Protein AF-X6BIG6-F1 (afdb_monomer)

Sequence (76 aa):
MQDVFHRSVEQIADSANAMHLRDALAEIASSLDLPSFACLFPSPSVGRKVRLISTYPQSWRDRYFTVGMKAGPGNP

Nearest PDB structures (foldseek):
  5l10-assembly2_D  TM=7.844E-01  e=2.236E-02  Burkholderia cenocepacia J2315
  5l10-assembly1_B  TM=7.219E-01  e=5.870E-02  Burkholderia cenocepacia J2315
  9bcx-assembly1_I  TM=3.013E-01  e=3.198E+00  Saccharomyces cerevisiae
  4zbp-assembly2_C-2  TM=3.605E-01  e=5.551E+00  Arabidopsis thaliana
  7tjh-assembly1_I  TM=3.155E-01  e=7.835E+00  Saccharomyces cerevisiae

Mean predicted aligned error: 9.62 Å

Structure (mmCIF, N/CA/C/O backbone):
data_AF-X6BIG6-F1
#
_entry.id   AF-X6BIG6-F1
#
loop_
_atom_site.group_PDB
_atom_site.id
_atom_site.type_symbol
_atom_site.label_atom_id
_atom_site.label_alt_id
_atom_site.label_comp_id
_atom_site.label_asym_id
_atom_site.label_entity_id
_atom_site.label_seq_id
_atom_site.pdbx_PDB_ins_code
_atom_site.Cartn_x
_atom_site.Cartn_y
_atom_site.Cartn_z
_atom_site.occupancy
_atom_site.B_iso_or_equiv
_atom_site.auth_seq_id
_atom_site.auth_comp_id
_atom_site.auth_asym_id
_atom_site.auth_atom_id
_atom_site.pdbx_PDB_model_num
ATOM 1 N N . MET A 1 1 ? -10.159 12.819 11.043 1.00 65.88 1 MET A N 1
ATOM 2 C CA . MET A 1 1 ? -9.418 12.662 9.766 1.00 65.88 1 MET A CA 1
ATOM 3 C C . MET A 1 1 ? -7.990 13.193 9.850 1.00 65.88 1 MET A C 1
ATOM 5 O O . MET A 1 1 ? -7.099 12.483 9.412 1.00 65.88 1 MET A O 1
ATOM 9 N N . GLN A 1 2 ? -7.747 14.378 10.429 1.00 71.25 2 GLN A N 1
ATOM 10 C CA . GLN A 1 2 ? -6.382 14.907 10.595 1.00 71.25 2 GLN A CA 1
ATOM 11 C C . GLN A 1 2 ? -5.488 14.018 11.479 1.00 71.25 2 GLN A C 1
ATOM 13 O O . GLN A 1 2 ? -4.359 13.751 11.087 1.00 71.25 2 GLN A O 1
ATOM 18 N N . ASP A 1 3 ? -6.005 13.470 12.585 1.00 78.19 3 ASP A N 1
ATOM 19 C CA . ASP A 1 3 ? -5.233 12.551 13.443 1.00 78.19 3 ASP A CA 1
ATOM 20 C C . ASP A 1 3 ? -4.827 11.256 12.737 1.00 78.19 3 ASP A C 1
ATOM 22 O O . ASP A 1 3 ? -3.693 10.802 12.854 1.00 78.19 3 ASP A O 1
ATOM 26 N N . VAL A 1 4 ? -5.744 10.679 11.952 1.00 76.06 4 VAL A N 1
ATOM 27 C CA . VAL A 1 4 ? -5.475 9.468 11.162 1.00 76.06 4 VAL A CA 1
ATOM 28 C C . VAL A 1 4 ? -4.383 9.753 10.139 1.00 76.06 4 VAL A C 1
ATOM 30 O O . VAL A 1 4 ? -3.455 8.963 10.005 1.00 76.06 4 VAL A O 1
ATOM 33 N N . PHE A 1 5 ? -4.448 10.901 9.459 1.00 79.81 5 PHE A N 1
ATOM 34 C CA . PHE A 1 5 ? -3.429 11.304 8.495 1.00 79.81 5 PHE A CA 1
ATOM 35 C C . PHE A 1 5 ? -2.063 11.531 9.155 1.00 79.81 5 PHE A C 1
ATOM 37 O O . PHE A 1 5 ? -1.064 11.016 8.663 1.00 79.81 5 PHE A O 1
ATOM 44 N N . HIS A 1 6 ? -2.010 12.245 10.282 1.00 84.50 6 HIS A N 1
ATOM 45 C CA . HIS A 1 6 ? -0.755 12.514 10.984 1.00 84.50 6 HIS A CA 1
ATOM 46 C C . HIS A 1 6 ? -0.085 11.214 11.448 1.00 84.50 6 HIS A C 1
ATOM 48 O O . HIS A 1 6 ? 1.062 10.952 11.091 1.00 84.50 6 HIS A O 1
ATOM 54 N N . ARG A 1 7 ? -0.846 10.341 12.116 1.00 85.31 7 ARG A N 1
ATOM 55 C CA . ARG A 1 7 ? -0.365 9.028 12.558 1.00 85.31 7 ARG A CA 1
ATOM 56 C C . ARG A 1 7 ? 0.083 8.147 11.389 1.00 85.31 7 ARG A C 1
ATOM 58 O O . ARG A 1 7 ? 1.072 7.431 11.498 1.00 85.31 7 ARG A O 1
ATOM 65 N N . SER A 1 8 ? -0.615 8.226 10.255 1.00 83.25 8 SER A N 1
ATOM 66 C CA . SER A 1 8 ? -0.231 7.512 9.030 1.00 83.25 8 SER A CA 1
ATOM 67 C C . SER A 1 8 ? 1.134 7.969 8.513 1.00 83.25 8 SER A C 1
ATOM 69 O O . SER A 1 8 ? 1.960 7.144 8.130 1.00 83.25 8 SER A O 1
ATOM 71 N N . VAL A 1 9 ? 1.386 9.282 8.501 1.00 85.81 9 VAL A N 1
ATOM 72 C CA . VAL A 1 9 ? 2.662 9.851 8.042 1.00 85.81 9 VAL A CA 1
ATOM 73 C C . VAL A 1 9 ? 3.808 9.437 8.963 1.00 85.81 9 VAL A C 1
ATOM 75 O O . VAL A 1 9 ? 4.862 9.049 8.465 1.00 85.81 9 VAL A O 1
ATOM 78 N N . GLU A 1 10 ? 3.596 9.450 10.279 1.00 88.69 10 GLU A N 1
ATOM 79 C CA . GLU A 1 10 ? 4.590 8.991 11.257 1.00 88.69 10 GLU A CA 1
ATOM 80 C C . GLU A 1 10 ? 4.931 7.502 11.071 1.00 88.69 10 GLU A C 1
ATOM 82 O O . GLU A 1 10 ? 6.106 7.152 10.968 1.00 88.69 10 GLU A O 1
ATOM 87 N N . GLN A 1 11 ? 3.923 6.630 10.931 1.00 85.25 11 GLN A N 1
ATOM 88 C CA . GLN A 1 11 ? 4.127 5.190 10.705 1.00 85.25 11 GLN A CA 1
ATOM 89 C C . GLN A 1 11 ? 4.879 4.895 9.396 1.00 85.25 11 GLN A C 1
ATOM 91 O O . GLN A 1 11 ? 5.738 4.010 9.339 1.00 85.25 11 GLN A O 1
ATOM 96 N N . ILE A 1 12 ? 4.582 5.643 8.329 1.00 86.31 12 ILE A N 1
ATOM 97 C CA . ILE A 1 12 ? 5.298 5.523 7.052 1.00 86.31 12 ILE A CA 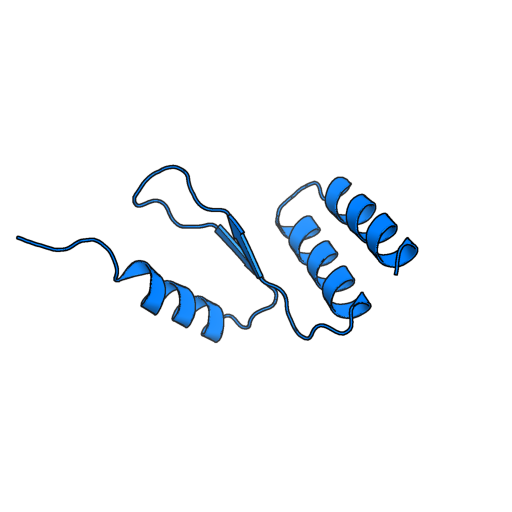1
ATOM 98 C C . ILE A 1 12 ? 6.746 6.010 7.194 1.00 86.31 12 ILE A C 1
ATOM 100 O O . ILE A 1 12 ? 7.650 5.375 6.652 1.00 86.31 12 ILE A O 1
ATOM 104 N N . ALA A 1 13 ? 6.982 7.108 7.915 1.00 86.25 13 ALA A N 1
ATOM 105 C CA . ALA A 1 13 ? 8.318 7.671 8.107 1.00 86.25 13 ALA A CA 1
ATOM 106 C C . ALA A 1 13 ? 9.235 6.758 8.940 1.00 86.25 13 ALA A C 1
ATOM 108 O O . ALA A 1 13 ? 10.429 6.677 8.654 1.00 86.25 13 ALA A O 1
AT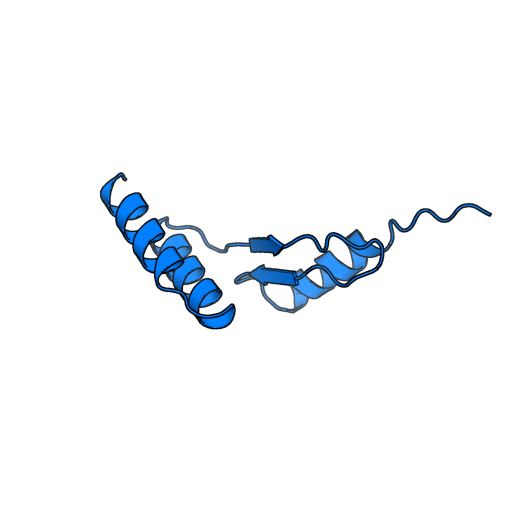OM 109 N N . ASP A 1 14 ? 8.680 6.031 9.912 1.00 87.88 14 ASP A N 1
ATOM 110 C CA . ASP A 1 14 ? 9.422 5.088 10.764 1.00 87.88 14 ASP A CA 1
ATOM 111 C C . ASP A 1 14 ? 9.690 3.724 10.079 1.00 87.88 14 ASP A C 1
ATOM 113 O O . ASP A 1 14 ? 10.443 2.872 10.559 1.00 87.88 14 ASP A O 1
ATOM 117 N N . SER A 1 15 ? 9.102 3.493 8.900 1.00 86.00 15 SER A N 1
ATOM 118 C CA . SER A 1 15 ? 9.222 2.230 8.170 1.00 86.00 15 SER A CA 1
ATOM 119 C C . SER A 1 15 ? 10.609 2.044 7.535 1.00 86.00 15 SER A C 1
ATOM 121 O O . SER A 1 15 ? 10.868 2.454 6.405 1.00 86.00 15 SER A O 1
ATOM 123 N N . ALA A 1 16 ? 11.495 1.323 8.226 1.00 82.12 16 ALA A N 1
ATOM 124 C CA . ALA A 1 16 ? 12.883 1.097 7.796 1.00 82.12 16 ALA A CA 1
ATOM 125 C C . ALA A 1 16 ? 13.063 0.249 6.515 1.00 82.12 16 ALA A C 1
ATOM 127 O O . ALA A 1 16 ? 14.137 0.247 5.910 1.00 82.12 16 ALA A O 1
ATOM 128 N N . ASN A 1 17 ? 12.057 -0.532 6.106 1.00 83.69 17 ASN A N 1
ATOM 129 C CA . ASN A 1 17 ? 12.152 -1.403 4.934 1.00 83.69 17 ASN A CA 1
ATOM 130 C C . ASN A 1 17 ? 10.786 -1.622 4.258 1.00 83.69 17 ASN A C 1
ATOM 132 O O . ASN A 1 17 ? 9.737 -1.242 4.770 1.00 83.69 17 ASN A O 1
ATOM 136 N N . ALA A 1 18 ? 10.797 -2.275 3.092 1.00 81.62 18 ALA A N 1
ATOM 137 C CA . ALA A 1 18 ? 9.596 -2.504 2.285 1.00 81.62 18 ALA A CA 1
ATOM 138 C C . ALA A 1 18 ? 8.536 -3.401 2.956 1.00 81.62 18 ALA A C 1
ATOM 140 O O . ALA A 1 18 ? 7.371 -3.335 2.574 1.00 81.62 18 ALA A O 1
ATOM 141 N N . MET A 1 19 ? 8.925 -4.249 3.912 1.00 82.94 19 MET A N 1
ATOM 142 C CA . MET A 1 19 ? 7.994 -5.082 4.675 1.00 82.94 19 MET A CA 1
ATOM 143 C C . MET A 1 19 ? 7.309 -4.251 5.761 1.00 82.94 19 MET A C 1
ATOM 145 O O . MET A 1 19 ? 6.088 -4.227 5.807 1.00 82.94 19 MET A O 1
ATOM 149 N N . HIS A 1 20 ? 8.069 -3.461 6.523 1.00 86.25 20 HIS A N 1
ATOM 150 C CA . HIS A 1 20 ? 7.499 -2.545 7.518 1.00 86.25 20 HIS A CA 1
ATOM 151 C C . HIS A 1 20 ? 6.580 -1.509 6.860 1.00 86.25 20 HIS A C 1
ATOM 153 O O . HIS A 1 20 ? 5.477 -1.270 7.336 1.00 86.25 20 HIS A O 1
ATOM 159 N N . LEU A 1 21 ? 6.973 -0.990 5.690 1.00 87.25 21 LEU A N 1
ATOM 160 C CA . LEU A 1 21 ? 6.134 -0.081 4.910 1.00 87.25 21 LEU A CA 1
ATOM 161 C C . LEU A 1 21 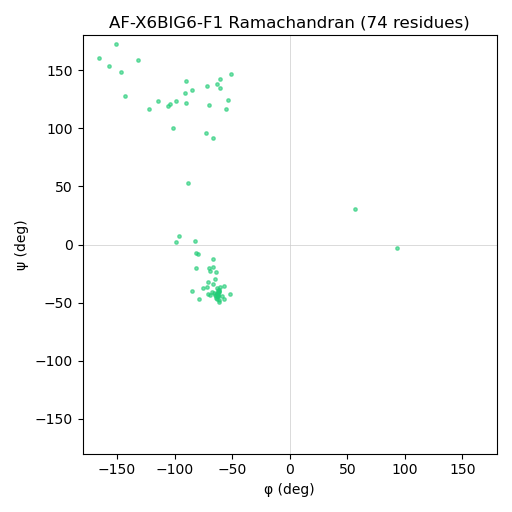? 4.839 -0.753 4.431 1.00 87.25 21 LEU A C 1
ATOM 163 O O . LEU A 1 21 ? 3.789 -0.118 4.390 1.00 87.25 21 LEU A O 1
ATOM 167 N N . ARG A 1 22 ? 4.895 -2.036 4.051 1.00 88.44 22 ARG A N 1
ATOM 168 C CA . ARG A 1 22 ? 3.703 -2.803 3.666 1.00 88.44 22 ARG A CA 1
ATOM 169 C C . ARG A 1 22 ? 2.733 -2.919 4.838 1.00 88.44 22 ARG A C 1
ATOM 171 O O . ARG A 1 22 ? 1.535 -2.755 4.628 1.00 88.44 22 ARG A O 1
ATOM 178 N N . ASP A 1 23 ? 3.249 -3.220 6.020 1.00 88.50 23 ASP A N 1
ATOM 179 C CA . ASP A 1 23 ? 2.436 -3.448 7.211 1.00 88.50 23 ASP A CA 1
ATOM 180 C C . ASP A 1 23 ? 1.819 -2.134 7.709 1.00 88.50 23 ASP A C 1
ATOM 182 O O . ASP A 1 23 ? 0.610 -2.083 7.929 1.00 88.50 23 ASP A O 1
ATOM 186 N N . ALA A 1 24 ? 2.591 -1.041 7.728 1.00 89.81 24 ALA A N 1
ATOM 187 C CA . ALA A 1 24 ? 2.081 0.300 8.021 1.00 89.81 24 ALA A CA 1
ATOM 188 C C . ALA A 1 24 ? 0.959 0.708 7.049 1.00 89.81 24 ALA A C 1
ATOM 190 O O . ALA A 1 24 ? -0.118 1.128 7.462 1.00 89.81 24 ALA A O 1
ATOM 191 N N . LEU A 1 25 ? 1.153 0.512 5.740 1.00 89.69 25 LEU A N 1
ATOM 192 C CA . LEU A 1 25 ? 0.115 0.802 4.744 1.00 89.69 25 LEU A CA 1
ATOM 193 C C . LEU A 1 25 ? -1.127 -0.096 4.893 1.00 89.69 25 LEU A C 1
ATOM 195 O O . LEU A 1 25 ? -2.230 0.341 4.563 1.00 89.69 25 LEU A O 1
ATOM 199 N N . ALA A 1 26 ? -0.975 -1.328 5.392 1.00 89.38 26 ALA A N 1
ATOM 200 C CA . ALA A 1 26 ? -2.103 -2.211 5.685 1.00 89.38 26 ALA A CA 1
ATOM 201 C C . ALA A 1 26 ? -2.917 -1.701 6.882 1.00 89.38 26 ALA A C 1
ATOM 203 O O . ALA A 1 26 ? -4.146 -1.669 6.813 1.00 89.38 26 ALA A O 1
ATOM 204 N N . GLU A 1 27 ? -2.239 -1.262 7.945 1.00 89.31 27 GLU A N 1
ATOM 205 C CA . GLU A 1 27 ? -2.864 -0.672 9.134 1.00 89.31 27 GLU A CA 1
ATOM 206 C C . GLU A 1 27 ? -3.604 0.628 8.788 1.00 89.31 27 GLU A C 1
ATOM 208 O O . GLU A 1 27 ? -4.751 0.828 9.199 1.00 89.31 27 GLU A O 1
ATOM 213 N N . ILE A 1 28 ? -2.998 1.475 7.954 1.00 89.38 28 ILE A N 1
ATOM 214 C CA . ILE A 1 28 ? -3.614 2.711 7.457 1.00 89.38 28 ILE A CA 1
ATOM 215 C C . ILE A 1 28 ? -4.850 2.398 6.609 1.00 89.38 28 ILE A C 1
ATOM 217 O O . ILE A 1 28 ? -5.901 3.002 6.816 1.00 89.38 28 ILE A O 1
ATOM 221 N N . ALA A 1 29 ? -4.757 1.438 5.682 1.00 89.00 29 ALA A N 1
ATOM 222 C CA . ALA A 1 29 ? -5.899 1.024 4.868 1.00 89.00 29 ALA A CA 1
ATOM 223 C C . ALA A 1 29 ? -7.057 0.528 5.746 1.00 89.00 29 ALA A C 1
ATOM 225 O O . ALA A 1 29 ? -8.187 0.972 5.560 1.00 89.00 29 ALA A O 1
ATOM 226 N N . SER A 1 30 ? -6.767 -0.296 6.757 1.00 87.88 30 SER A N 1
ATOM 227 C CA . SER A 1 30 ? -7.771 -0.750 7.725 1.00 87.88 30 SER A CA 1
ATOM 228 C C . SER A 1 30 ? -8.372 0.404 8.533 1.00 87.88 30 SER A C 1
ATOM 230 O O . SER A 1 30 ? -9.571 0.406 8.789 1.00 87.88 30 SER A O 1
ATOM 232 N N . SER A 1 31 ? -7.564 1.395 8.920 1.00 87.56 31 SER A N 1
ATOM 233 C CA . SER A 1 31 ? -8.017 2.579 9.670 1.00 87.56 31 SER A CA 1
ATOM 234 C C . SER A 1 31 ? -8.906 3.512 8.839 1.00 87.56 31 SER A C 1
ATOM 236 O O . SER A 1 31 ? -9.676 4.295 9.394 1.00 87.56 31 SER A O 1
ATOM 238 N N . LEU A 1 32 ? -8.791 3.438 7.511 1.00 86.25 32 LEU A N 1
ATOM 239 C CA . LEU A 1 32 ? -9.612 4.164 6.540 1.00 86.25 32 LEU A CA 1
ATOM 240 C C . LEU A 1 32 ? -10.789 3.330 6.008 1.00 86.25 32 LEU A C 1
ATOM 242 O O . LEU A 1 32 ? -11.459 3.773 5.077 1.00 86.25 32 LEU A O 1
ATOM 246 N N . ASP A 1 33 ? -11.026 2.141 6.572 1.00 88.50 33 ASP A N 1
ATOM 247 C CA . ASP A 1 33 ? -12.046 1.183 6.124 1.00 88.50 33 ASP A CA 1
ATOM 248 C C . ASP A 1 33 ? -11.889 0.776 4.641 1.00 88.50 33 ASP A C 1
ATOM 250 O O . ASP A 1 33 ? -12.846 0.489 3.921 1.00 88.50 33 ASP A O 1
ATOM 254 N N . LEU A 1 34 ? -10.643 0.767 4.154 1.00 87.25 34 LEU A N 1
ATOM 255 C CA . LEU A 1 34 ? -10.299 0.341 2.803 1.00 87.25 34 LEU A CA 1
ATOM 256 C C . LEU A 1 34 ? -9.969 -1.158 2.794 1.00 87.25 34 LEU A C 1
ATOM 258 O O . LEU A 1 34 ? -9.104 -1.609 3.548 1.00 87.25 34 LEU A O 1
ATOM 262 N N . PRO A 1 35 ? -10.557 -1.944 1.875 1.00 86.25 35 PRO A N 1
ATOM 263 C CA . PRO A 1 35 ? -10.357 -3.393 1.840 1.00 86.25 35 PRO A CA 1
ATOM 264 C C . PRO A 1 35 ? -8.942 -3.797 1.400 1.00 86.25 35 PRO A C 1
ATOM 266 O O . PRO A 1 35 ? -8.516 -4.931 1.616 1.00 86.25 35 PRO A O 1
ATOM 269 N N . SER A 1 36 ? -8.213 -2.901 0.730 1.00 85.50 36 SER A N 1
ATOM 270 C CA . SER A 1 36 ? -6.885 -3.185 0.188 1.00 85.50 36 SER A CA 1
ATOM 271 C C . SER A 1 36 ? -6.150 -1.911 -0.219 1.00 85.50 36 SER A C 1
ATOM 273 O O . SER A 1 36 ? -6.784 -0.897 -0.504 1.00 85.50 36 SER A O 1
ATOM 275 N N . PHE A 1 3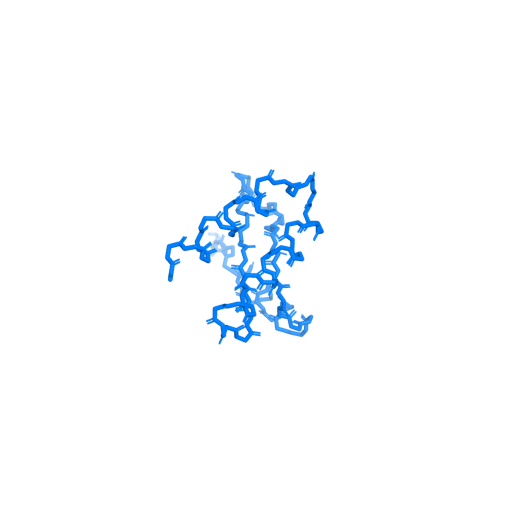7 ? -4.825 -1.995 -0.344 1.00 89.12 37 PHE A N 1
ATOM 276 C CA . PHE A 1 37 ? -4.000 -0.936 -0.920 1.00 89.12 37 PHE A CA 1
ATOM 277 C C . PHE A 1 37 ? -3.023 -1.493 -1.959 1.00 89.12 37 PHE A C 1
ATOM 279 O O . PHE A 1 37 ? -2.659 -2.675 -1.939 1.00 89.12 37 PHE A O 1
ATOM 286 N N . ALA A 1 38 ? -2.545 -0.610 -2.836 1.00 87.69 38 ALA A N 1
ATOM 287 C CA . ALA A 1 38 ? -1.460 -0.888 -3.761 1.00 87.69 38 ALA A CA 1
ATOM 288 C C . ALA A 1 38 ? -0.567 0.344 -3.944 1.00 87.69 38 ALA A C 1
ATOM 290 O O . ALA A 1 38 ? -1.046 1.427 -4.262 1.00 87.69 38 ALA A O 1
ATOM 291 N N . CYS A 1 39 ? 0.738 0.157 -3.769 1.00 84.12 39 CYS A N 1
ATOM 292 C CA . CYS A 1 39 ? 1.771 1.159 -3.980 1.00 84.12 39 CYS A CA 1
ATOM 293 C C . CYS A 1 39 ? 2.770 0.640 -5.018 1.00 84.12 39 CYS A C 1
ATOM 295 O O . CYS A 1 39 ? 3.428 -0.390 -4.823 1.00 84.12 39 CYS A O 1
ATOM 297 N N . LEU A 1 40 ? 2.837 1.338 -6.148 1.00 83.19 40 LEU A N 1
ATOM 298 C CA . LEU A 1 40 ? 3.656 0.973 -7.291 1.00 83.19 40 LEU A CA 1
ATOM 299 C C . LEU A 1 40 ? 4.890 1.874 -7.339 1.00 83.19 40 LEU A C 1
ATOM 301 O O . LEU A 1 40 ? 4.776 3.089 -7.451 1.00 83.19 40 LEU A O 1
ATOM 305 N N . PHE A 1 41 ? 6.065 1.260 -7.278 1.00 80.94 41 PHE A N 1
ATOM 306 C CA . PHE A 1 41 ? 7.349 1.938 -7.383 1.00 80.94 41 PHE A CA 1
ATOM 307 C C . PHE A 1 41 ? 7.888 1.719 -8.798 1.00 80.94 41 PHE A C 1
ATOM 309 O O . PHE A 1 41 ? 8.397 0.625 -9.097 1.00 80.94 41 PHE A O 1
ATOM 316 N N . PRO A 1 42 ? 7.746 2.711 -9.694 1.00 74.88 42 PRO A N 1
ATOM 317 C CA . PRO A 1 42 ? 8.280 2.604 -11.039 1.00 74.88 42 PRO A CA 1
ATOM 318 C C . PRO A 1 42 ? 9.804 2.497 -10.973 1.00 74.88 42 PRO A C 1
ATOM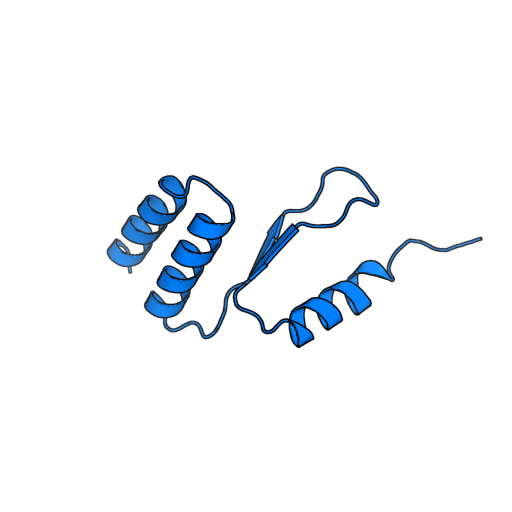 320 O O . PRO A 1 42 ? 10.466 3.183 -10.193 1.00 74.88 42 PRO A O 1
ATOM 323 N N . SER A 1 43 ? 10.372 1.615 -11.793 1.00 71.75 43 SER A N 1
ATOM 324 C CA . SER A 1 43 ? 11.815 1.603 -11.989 1.00 71.75 43 SER A CA 1
ATOM 325 C C . SER A 1 43 ? 12.170 2.628 -13.069 1.00 71.75 43 SER A C 1
ATOM 327 O O . SER A 1 43 ? 11.525 2.621 -14.115 1.00 71.75 43 SER A O 1
ATOM 329 N N . PRO A 1 44 ? 13.187 3.483 -12.862 1.00 67.00 44 PRO A N 1
ATOM 330 C CA . PRO A 1 44 ? 13.582 4.492 -13.850 1.00 67.00 44 PRO A CA 1
ATOM 331 C C . PRO A 1 44 ? 14.171 3.888 -15.137 1.00 67.00 44 PRO A C 1
ATOM 333 O O . PRO A 1 44 ? 14.326 4.585 -16.132 1.00 67.00 44 PRO A O 1
ATOM 336 N N . SER A 1 45 ? 14.504 2.595 -15.137 1.00 68.25 45 SER A N 1
ATOM 337 C CA . SER A 1 45 ? 15.051 1.889 -16.294 1.00 68.25 45 SER A CA 1
ATOM 338 C C . SER A 1 45 ? 13.965 1.107 -17.031 1.00 68.25 45 SER A C 1
ATOM 340 O O . SER A 1 45 ? 13.334 0.218 -16.447 1.00 68.25 45 SER A O 1
ATOM 342 N N . VAL A 1 46 ? 13.817 1.386 -18.328 1.00 61.75 46 VAL A N 1
ATOM 343 C CA . VAL A 1 46 ? 12.988 0.605 -19.257 1.00 61.75 46 VAL A CA 1
ATOM 344 C C . VAL A 1 46 ? 13.405 -0.870 -19.188 1.00 61.75 46 VAL A C 1
ATOM 346 O O . VAL A 1 46 ? 14.578 -1.198 -19.336 1.00 61.75 46 VAL A O 1
ATOM 349 N N . GLY A 1 47 ? 12.447 -1.758 -18.908 1.00 62.53 47 GLY A N 1
ATOM 350 C CA . GLY A 1 47 ? 12.661 -3.211 -18.838 1.00 62.53 47 GLY A CA 1
ATOM 351 C C . GLY A 1 47 ? 12.976 -3.782 -17.449 1.00 62.53 47 GLY A C 1
ATOM 352 O O . GLY A 1 47 ? 13.069 -5.002 -17.309 1.00 62.53 47 GLY A O 1
ATOM 353 N N . ARG A 1 48 ? 13.100 -2.960 -16.395 1.00 64.06 48 ARG A N 1
ATOM 354 C CA . ARG A 1 48 ? 13.289 -3.475 -15.027 1.00 64.06 48 ARG A CA 1
ATOM 355 C C . ARG A 1 48 ? 11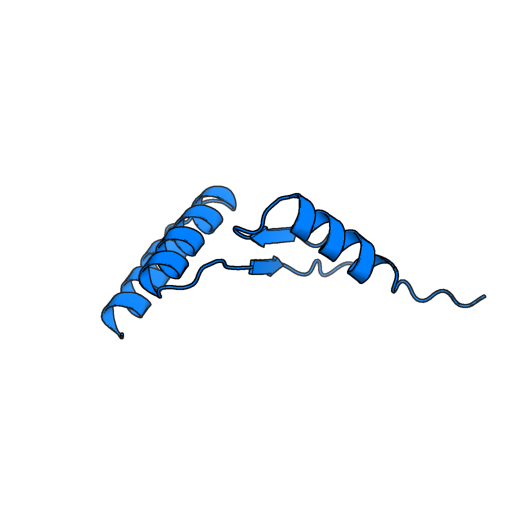.954 -3.703 -14.320 1.00 64.06 48 ARG A C 1
ATOM 357 O O . ARG A 1 48 ? 11.026 -2.905 -14.422 1.00 64.06 48 ARG A O 1
ATOM 364 N N . LYS A 1 49 ? 11.884 -4.802 -13.562 1.00 67.12 49 LYS A N 1
ATOM 365 C CA . LYS A 1 49 ? 10.702 -5.230 -12.804 1.00 67.12 49 LYS A CA 1
ATOM 366 C C . LYS A 1 49 ? 10.238 -4.112 -11.861 1.00 67.12 49 LYS A C 1
ATOM 368 O O . LYS A 1 49 ? 10.960 -3.727 -10.943 1.00 67.12 49 LYS A O 1
ATOM 373 N N . VAL A 1 50 ? 9.031 -3.606 -12.098 1.00 74.06 50 VAL A N 1
ATOM 374 C CA . VAL A 1 50 ? 8.347 -2.658 -11.211 1.00 74.06 50 VAL A CA 1
ATOM 375 C C . VAL A 1 50 ? 8.145 -3.317 -9.849 1.00 74.06 50 VAL A C 1
ATOM 377 O O . VAL A 1 50 ? 7.739 -4.481 -9.770 1.00 74.06 50 VAL A O 1
ATOM 380 N N . ARG A 1 51 ? 8.439 -2.591 -8.767 1.00 78.06 51 ARG A N 1
ATOM 381 C CA . ARG A 1 51 ? 8.203 -3.092 -7.411 1.00 78.06 51 ARG A CA 1
ATOM 382 C C . ARG A 1 51 ? 6.795 -2.678 -6.992 1.00 78.06 51 ARG A C 1
ATOM 384 O O . ARG A 1 51 ? 6.473 -1.499 -6.989 1.00 78.06 51 ARG A O 1
ATOM 391 N N . LEU A 1 52 ? 5.959 -3.652 -6.651 1.00 81.50 52 LEU A N 1
ATOM 392 C CA . LEU A 1 52 ? 4.597 -3.434 -6.163 1.00 81.50 52 LEU A CA 1
ATOM 393 C C . LEU A 1 52 ? 4.506 -3.900 -4.711 1.00 81.50 52 LEU A C 1
ATOM 395 O O . LEU A 1 52 ? 4.767 -5.069 -4.424 1.00 81.50 52 LEU A O 1
ATOM 399 N N . ILE A 1 53 ? 4.095 -3.006 -3.818 1.00 85.62 53 ILE A N 1
ATOM 400 C CA . ILE A 1 53 ? 3.720 -3.328 -2.439 1.00 85.62 53 ILE A CA 1
ATOM 401 C C . ILE A 1 53 ? 2.197 -3.239 -2.359 1.00 85.62 53 ILE A C 1
ATOM 403 O O . ILE A 1 53 ? 1.628 -2.199 -2.653 1.00 85.62 53 ILE A O 1
ATOM 407 N N . SER A 1 54 ? 1.512 -4.331 -2.032 1.00 86.06 54 SER A N 1
ATOM 408 C CA . SER A 1 54 ? 0.043 -4.342 -1.949 1.00 86.06 54 SER A CA 1
ATOM 409 C C . SER A 1 54 ? -0.469 -5.452 -1.047 1.00 86.06 54 SER A C 1
ATOM 411 O O . SER A 1 54 ? 0.165 -6.507 -0.944 1.00 86.06 54 SER A O 1
ATOM 413 N N . THR A 1 55 ? -1.647 -5.264 -0.461 1.00 86.81 55 THR A N 1
ATOM 414 C CA . THR A 1 55 ? -2.386 -6.319 0.257 1.00 86.81 55 THR A CA 1
ATOM 415 C C . THR A 1 55 ? -3.198 -7.224 -0.666 1.00 86.81 55 THR A C 1
ATOM 417 O O . THR A 1 55 ? -3.843 -8.153 -0.191 1.00 86.81 55 THR A O 1
ATOM 420 N N . TYR A 1 56 ? -3.120 -7.029 -1.987 1.00 84.00 56 TYR A N 1
ATOM 421 C CA . TYR A 1 56 ? -3.809 -7.895 -2.935 1.00 84.00 56 TYR A CA 1
ATOM 422 C C . TYR A 1 56 ? -3.358 -9.363 -2.843 1.00 84.00 56 TYR A C 1
ATOM 424 O O . TYR A 1 56 ? -2.152 -9.642 -2.705 1.00 84.00 56 TYR A O 1
ATOM 432 N N . PRO A 1 57 ? -4.307 -10.309 -3.008 1.00 7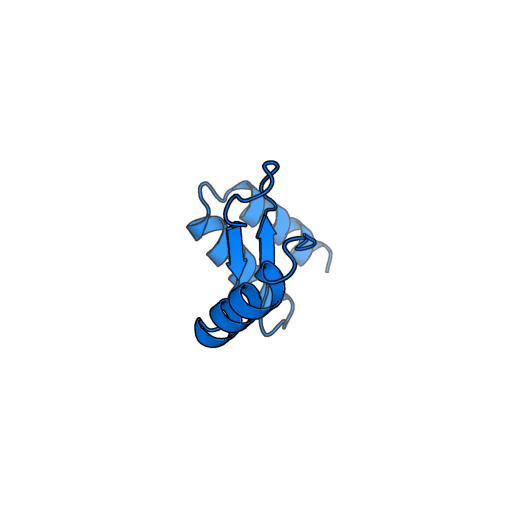9.94 57 PRO A N 1
ATOM 433 C CA . PRO A 1 57 ? -3.995 -11.718 -3.200 1.00 79.94 57 PRO A CA 1
ATOM 434 C C . PRO A 1 57 ? -2.970 -11.910 -4.325 1.00 79.94 57 PRO A C 1
ATOM 436 O O . PRO A 1 57 ? -2.971 -11.172 -5.313 1.00 79.94 57 PRO A O 1
ATOM 439 N N . GLN A 1 58 ? -2.104 -12.920 -4.196 1.00 75.50 58 GLN A N 1
ATOM 440 C CA . GLN A 1 58 ? -1.079 -13.243 -5.206 1.00 75.50 58 GLN A CA 1
ATOM 441 C C . GLN A 1 58 ? -1.685 -13.380 -6.613 1.00 75.50 58 GLN A C 1
ATOM 443 O O . GLN A 1 58 ? -1.181 -12.782 -7.556 1.00 75.50 58 GLN A O 1
ATOM 448 N N . SER A 1 59 ? -2.841 -14.043 -6.725 1.00 76.69 59 SER A N 1
ATOM 449 C CA . SER A 1 59 ? -3.565 -14.236 -7.989 1.00 76.69 59 SER A CA 1
ATOM 450 C C . SER A 1 59 ? -3.914 -12.927 -8.708 1.00 76.69 59 SER A C 1
ATOM 452 O O . SER A 1 59 ? -3.850 -12.851 -9.936 1.00 76.69 59 SER A O 1
ATOM 454 N N . TRP A 1 60 ? -4.241 -11.872 -7.958 1.00 75.00 60 TRP A N 1
ATOM 455 C CA . TRP A 1 60 ? -4.516 -10.546 -8.513 1.00 75.00 60 TRP A CA 1
ATOM 456 C C . TRP A 1 60 ? -3.240 -9.827 -8.949 1.00 75.00 60 TRP A C 1
ATOM 458 O O . TRP A 1 60 ? -3.229 -9.170 -9.992 1.00 75.00 60 TRP A O 1
ATOM 468 N N . ARG A 1 61 ? -2.145 -9.989 -8.197 1.00 71.25 61 ARG A N 1
ATOM 469 C CA . ARG A 1 61 ? -0.837 -9.436 -8.575 1.00 71.25 61 ARG A CA 1
ATOM 470 C C . ARG A 1 61 ? -0.297 -10.069 -9.849 1.00 71.25 61 ARG A C 1
ATOM 472 O O . ARG A 1 61 ? 0.149 -9.340 -10.732 1.00 71.25 61 ARG A O 1
ATOM 479 N N . ASP A 1 62 ? -0.396 -11.386 -9.982 1.00 72.19 62 ASP A N 1
ATOM 480 C CA . ASP A 1 62 ? 0.058 -12.099 -11.177 1.00 72.19 62 ASP A CA 1
ATOM 481 C C . ASP A 1 62 ? -0.724 -11.662 -12.414 1.00 72.19 62 ASP A C 1
ATOM 483 O O . ASP A 1 62 ? -0.138 -11.407 -13.468 1.00 72.19 62 ASP A O 1
ATOM 487 N N . ARG A 1 63 ? -2.040 -11.467 -12.276 1.00 70.56 63 ARG A N 1
ATOM 488 C CA . ARG A 1 63 ? -2.873 -10.920 -13.353 1.00 70.56 63 ARG A CA 1
ATOM 489 C C . ARG A 1 63 ? -2.451 -9.502 -13.741 1.00 70.56 63 ARG A C 1
ATOM 491 O O . ARG A 1 63 ? -2.364 -9.207 -14.931 1.00 70.56 63 ARG A O 1
ATOM 498 N N . TYR A 1 64 ? -2.141 -8.649 -12.765 1.00 65.88 64 TYR A N 1
ATOM 499 C CA . TYR A 1 64 ? -1.698 -7.275 -13.013 1.00 65.88 64 TYR A CA 1
ATOM 500 C C . TYR A 1 64 ? -0.362 -7.228 -13.768 1.00 65.88 64 TYR A C 1
ATOM 502 O O . TYR A 1 64 ? -0.234 -6.513 -14.762 1.00 65.88 64 TYR A O 1
ATOM 510 N N . PHE A 1 65 ? 0.613 -8.049 -13.368 1.00 66.19 65 PHE A N 1
ATOM 511 C CA . PHE A 1 65 ? 1.900 -8.130 -14.065 1.00 66.19 65 PHE A CA 1
ATOM 512 C C . PHE A 1 65 ? 1.800 -8.810 -15.436 1.00 66.19 65 PHE A C 1
ATOM 5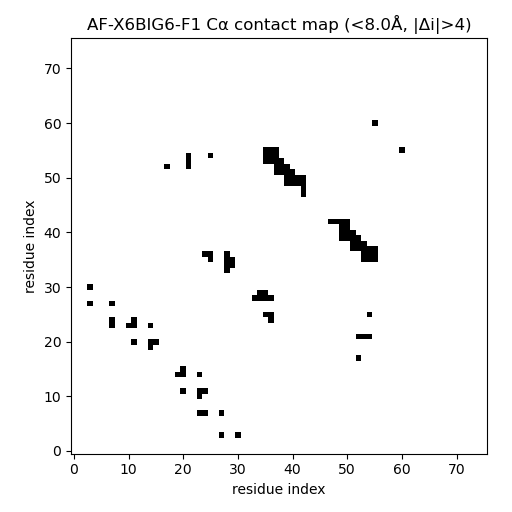14 O O . PHE A 1 65 ? 2.512 -8.415 -16.356 1.00 66.19 65 PHE A O 1
ATOM 521 N N . THR A 1 66 ? 0.894 -9.774 -15.607 1.00 63.16 66 THR A N 1
ATOM 522 C CA . THR A 1 66 ? 0.689 -10.475 -16.887 1.00 63.16 66 THR A CA 1
ATOM 523 C C . THR A 1 66 ? 0.016 -9.583 -17.932 1.00 63.16 66 THR A C 1
ATOM 525 O O . THR A 1 66 ? 0.349 -9.654 -19.114 1.00 63.16 66 THR A O 1
ATOM 528 N N . VAL A 1 67 ? -0.920 -8.727 -17.509 1.00 57.03 67 VAL A N 1
ATOM 529 C CA . VAL A 1 67 ? -1.652 -7.822 -18.410 1.00 57.03 67 VAL A CA 1
ATOM 530 C C . VAL A 1 67 ? -0.868 -6.528 -18.670 1.00 57.03 67 VAL A C 1
ATOM 532 O O . VAL A 1 67 ? -0.820 -6.072 -19.808 1.00 57.03 67 VAL A O 1
ATOM 535 N N . GLY A 1 68 ? -0.204 -5.961 -17.656 1.00 52.97 68 GLY A N 1
ATOM 536 C CA . GLY A 1 68 ? 0.475 -4.660 -17.755 1.00 52.97 68 GLY A CA 1
ATOM 537 C C . GLY A 1 68 ? 1.872 -4.676 -18.390 1.00 52.97 68 GLY A C 1
ATOM 538 O O . GLY A 1 68 ? 2.325 -3.641 -18.864 1.00 52.97 68 GLY A O 1
ATOM 539 N N . MET A 1 69 ? 2.558 -5.826 -18.438 1.00 48.53 69 MET A N 1
ATOM 540 C CA . MET A 1 69 ? 3.911 -5.942 -19.021 1.00 48.53 69 MET A CA 1
ATOM 541 C C . MET A 1 69 ? 3.919 -6.488 -20.460 1.00 48.53 69 MET A C 1
ATOM 543 O O . MET A 1 69 ? 4.988 -6.642 -21.045 1.00 48.53 69 MET A O 1
ATOM 547 N N . LYS A 1 70 ? 2.749 -6.766 -21.059 1.00 44.78 70 LYS A N 1
ATOM 548 C CA . LYS A 1 70 ? 2.637 -7.102 -22.494 1.00 44.78 70 LYS A CA 1
ATOM 549 C C . LYS A 1 70 ? 2.622 -5.881 -23.419 1.00 44.78 70 LYS A C 1
ATOM 551 O O . LYS A 1 70 ? 2.727 -6.055 -24.626 1.00 44.78 70 LYS A O 1
ATOM 556 N N . ALA A 1 71 ? 2.565 -4.666 -22.878 1.00 45.75 71 ALA A N 1
ATOM 557 C CA . ALA A 1 71 ? 2.781 -3.438 -23.637 1.00 45.75 71 ALA A CA 1
ATOM 558 C C . ALA A 1 71 ? 4.276 -3.063 -23.656 1.00 45.75 71 ALA A C 1
ATOM 560 O O . ALA A 1 71 ? 4.664 -1.957 -23.292 1.00 45.75 71 ALA A O 1
ATOM 561 N N . GLY A 1 72 ? 5.138 -4.001 -24.054 1.00 40.69 72 GLY A N 1
ATOM 562 C CA . 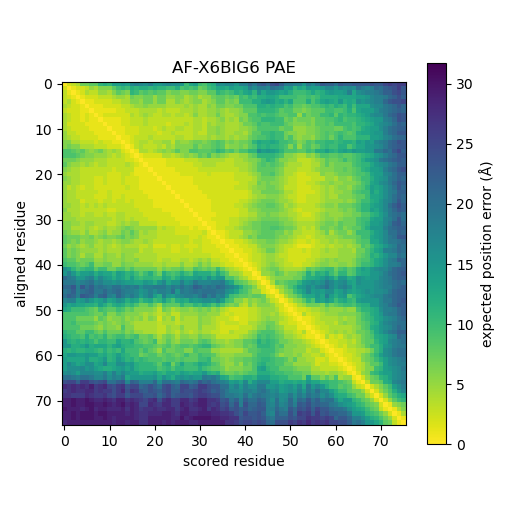GLY A 1 72 ? 6.369 -3.596 -24.726 1.00 40.69 72 GLY A CA 1
ATOM 563 C C . GLY A 1 72 ? 5.967 -3.114 -26.121 1.00 40.69 72 GLY A C 1
ATOM 564 O O . GLY A 1 72 ? 5.118 -3.771 -26.731 1.00 40.69 72 GLY A O 1
ATOM 565 N N . PRO A 1 73 ? 6.499 -1.996 -26.642 1.00 42.75 73 PRO A N 1
ATOM 566 C CA . PRO A 1 73 ? 6.300 -1.670 -28.041 1.00 42.75 73 PRO A CA 1
ATOM 567 C C . PRO A 1 73 ? 7.035 -2.735 -28.859 1.00 42.75 73 PRO A C 1
ATOM 569 O O . PRO A 1 73 ? 8.227 -2.635 -29.128 1.00 42.75 73 PRO A O 1
ATOM 572 N N . GLY A 1 74 ? 6.317 -3.794 -29.214 1.00 52.78 74 GLY A N 1
ATOM 573 C CA . GLY A 1 74 ? 6.565 -4.448 -30.476 1.00 52.78 74 GLY A CA 1
ATOM 574 C C . GLY A 1 74 ? 6.083 -3.493 -31.556 1.00 52.78 74 GLY A C 1
ATOM 575 O O . GLY A 1 74 ? 4.903 -3.151 -31.592 1.00 52.78 74 GLY A O 1
ATOM 576 N N . ASN A 1 75 ? 6.984 -3.079 -32.433 1.00 33.03 75 ASN A N 1
ATOM 577 C CA . ASN A 1 75 ? 6.697 -3.249 -33.847 1.00 33.03 75 ASN A CA 1
ATOM 578 C C . ASN A 1 75 ? 8.008 -3.534 -34.610 1.00 33.03 75 ASN A C 1
ATOM 580 O O . ASN A 1 75 ? 9.065 -3.114 -34.130 1.00 33.03 75 ASN A O 1
ATOM 584 N N . PRO A 1 76 ? 7.930 -4.319 -35.701 1.00 48.06 76 PRO A N 1
ATOM 585 C CA . PRO A 1 76 ? 9.043 -4.845 -36.484 1.00 48.06 76 PRO A CA 1
ATOM 586 C C . PRO A 1 76 ? 9.706 -3.802 -37.389 1.00 48.06 76 PRO A C 1
ATOM 588 O O . PRO A 1 76 ? 9.143 -2.694 -37.548 1.00 48.06 76 PRO A O 1
#

Solvent-accessible surface area (backbone atoms only — not comparable to full-atom values): 4720 Å² total; per-residue (Å²): 109,69,66,61,51,53,54,44,52,52,47,51,71,69,32,88,42,77,63,50,37,45,51,38,50,49,54,45,25,55,76,68,74,38,98,58,52,76,47,78,45,79,49,95,48,91,91,52,82,61,49,73,48,56,72,61,55,68,73,58,52,52,50,50,55,62,64,66,64,66,76,58,89,80,77,135

pLDDT: mean 76.03, std 14.02, range [33.03, 89.81]

Radius of gyration: 15.49 Å; Cα contacts (8 Å, |Δi|>4): 55; chains: 1; bounding box: 27×29×50 Å

Secondary structure (DSSP, 8-state):
-HHHHHHHHHHHHT--SHHHHHHHHHHHHHHTT-S--EEEE--SSTTSPPEEEE-S-HHHHHHHHHHHTS-S----

Foldseek 3Di:
DVVLVVVLVVQCVPQPDLVSNLVSVVVSCVVVVHPKDKDWADDPDDPDDIDIRMPDDPVVVVVCCVVVVVPPDDDD